Protein AF-A0A3B9J2K5-F1 (afdb_monomer)

Secondary structure (DSSP, 8-state):
----------EEESS--TTPPEEE-----TT-----S-EEEEEEEETTEEEEEEEEETTPPPPTTEEES---SEETTEE-S---HHHHHHHHHHHHHHS-GGGGSTTPPPS-PPEE-

Structure (mmCIF, N/CA/C/O backbone):
data_AF-A0A3B9J2K5-F1
#
_entry.id   AF-A0A3B9J2K5-F1
#
loop_
_atom_site.group_PDB
_atom_site.id
_atom_site.type_symbol
_atom_site.label_atom_id
_atom_site.label_alt_id
_atom_site.label_comp_id
_atom_site.label_asym_id
_atom_site.label_entity_id
_atom_site.label_seq_id
_atom_site.pdbx_PDB_ins_code
_atom_site.Cartn_x
_atom_site.Cartn_y
_atom_site.Cartn_z
_atom_site.occupancy
_atom_site.B_iso_or_equiv
_atom_site.auth_seq_id
_atom_site.auth_comp_id
_atom_site.auth_asym_id
_atom_site.auth_atom_id
_atom_site.pdbx_PDB_model_num
ATOM 1 N N . ALA A 1 1 ? -9.769 19.597 2.785 1.00 66.38 1 ALA A N 1
ATOM 2 C CA . ALA A 1 1 ? -8.381 19.417 2.303 1.00 66.38 1 ALA A CA 1
ATOM 3 C C . ALA A 1 1 ? -8.374 18.399 1.163 1.00 66.38 1 ALA A C 1
ATOM 5 O O . ALA A 1 1 ? -9.309 17.612 1.077 1.00 66.38 1 ALA A O 1
ATOM 6 N N . THR A 1 2 ? -7.385 18.428 0.268 1.00 84.69 2 THR A N 1
ATOM 7 C CA . THR A 1 2 ? -7.190 17.358 -0.729 1.00 84.69 2 THR A CA 1
ATOM 8 C C . THR A 1 2 ? -6.453 16.177 -0.087 1.00 84.69 2 THR A C 1
ATOM 10 O O . THR A 1 2 ? -5.845 16.336 0.967 1.00 84.69 2 THR A O 1
ATOM 13 N N . ALA A 1 3 ? -6.472 14.998 -0.718 1.00 84.50 3 ALA A N 1
ATOM 14 C CA . ALA A 1 3 ? -5.834 13.791 -0.175 1.00 84.50 3 ALA A CA 1
ATOM 15 C C . ALA A 1 3 ? -4.286 13.819 -0.168 1.00 84.50 3 ALA A C 1
ATOM 17 O O . ALA A 1 3 ? -3.664 12.854 0.257 1.00 84.50 3 ALA A O 1
ATOM 18 N N . GLY A 1 4 ? -3.643 14.881 -0.675 1.00 89.75 4 GLY A N 1
ATOM 19 C CA . GLY A 1 4 ? -2.184 15.047 -0.593 1.00 89.75 4 GLY A CA 1
ATOM 20 C C . GLY A 1 4 ? -1.340 13.975 -1.306 1.00 89.75 4 GLY A C 1
ATOM 21 O O . GLY A 1 4 ? -0.172 13.802 -0.962 1.00 89.75 4 GLY A O 1
ATOM 22 N N . MET A 1 5 ? -1.902 13.249 -2.282 1.00 91.75 5 MET A N 1
ATOM 23 C CA . MET A 1 5 ? -1.211 12.154 -2.978 1.00 91.75 5 MET A CA 1
ATOM 24 C C . MET A 1 5 ? 0.006 12.640 -3.786 1.00 91.75 5 MET A C 1
ATOM 26 O O . MET A 1 5 ? -0.034 13.694 -4.420 1.00 91.75 5 MET A O 1
ATOM 30 N N . VAL A 1 6 ? 1.081 11.843 -3.801 1.00 90.81 6 VAL A N 1
ATOM 31 C CA . VAL A 1 6 ? 2.342 12.139 -4.506 1.00 90.81 6 VAL A CA 1
ATOM 32 C C . VAL A 1 6 ? 2.848 10.922 -5.279 1.00 90.81 6 VAL A C 1
ATOM 34 O O . VAL A 1 6 ? 2.684 9.791 -4.833 1.00 90.81 6 VAL A O 1
ATOM 37 N N . TYR A 1 7 ? 3.527 11.157 -6.405 1.00 91.38 7 TYR A N 1
ATOM 38 C CA . TYR A 1 7 ? 4.237 10.123 -7.163 1.00 91.38 7 TYR A CA 1
ATOM 39 C C . TYR A 1 7 ? 5.749 10.334 -7.047 1.00 91.38 7 TYR A C 1
ATOM 41 O O . TYR A 1 7 ? 6.239 11.451 -7.235 1.00 91.38 7 TYR A O 1
ATOM 49 N N . LYS A 1 8 ? 6.493 9.279 -6.702 1.00 89.06 8 LYS A N 1
ATOM 50 C CA . LYS A 1 8 ? 7.942 9.339 -6.469 1.00 89.06 8 LYS A CA 1
ATOM 51 C C . LYS A 1 8 ? 8.626 8.109 -7.050 1.00 89.06 8 LYS A C 1
ATOM 53 O O . LYS A 1 8 ? 8.144 6.993 -6.884 1.00 89.06 8 LYS A O 1
ATOM 58 N N . LEU A 1 9 ? 9.776 8.321 -7.684 1.00 90.06 9 LEU A N 1
ATOM 59 C CA . LEU A 1 9 ? 10.679 7.235 -8.049 1.00 90.06 9 LEU A CA 1
ATOM 60 C C . LEU A 1 9 ? 11.360 6.720 -6.777 1.00 90.06 9 LEU A C 1
ATOM 62 O O . LEU A 1 9 ? 11.990 7.505 -6.072 1.00 90.06 9 LEU A O 1
ATOM 66 N N . VAL A 1 10 ? 11.230 5.422 -6.499 1.00 89.06 10 VAL A N 1
ATOM 67 C CA . VAL A 1 10 ? 11.789 4.793 -5.288 1.00 89.06 10 VAL A CA 1
ATOM 68 C C . VAL A 1 10 ? 12.923 3.814 -5.586 1.00 89.06 10 VAL A C 1
ATOM 70 O O . VAL A 1 10 ? 13.771 3.581 -4.731 1.00 89.06 10 VAL A O 1
ATOM 73 N N . ALA A 1 11 ? 12.996 3.263 -6.797 1.00 89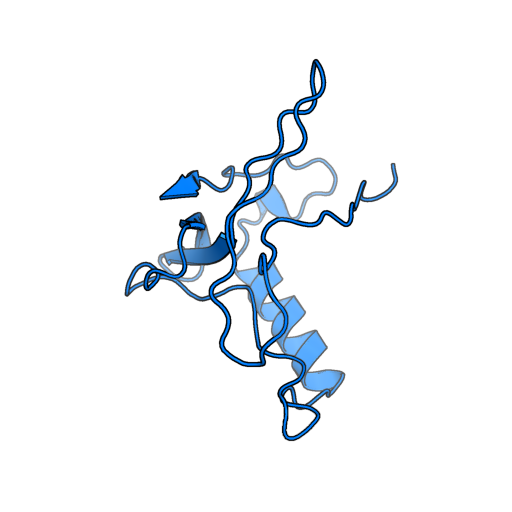.94 11 ALA A N 1
ATOM 74 C CA . ALA A 1 11 ? 14.096 2.410 -7.233 1.00 89.94 11 ALA A CA 1
ATOM 75 C C . ALA A 1 11 ? 14.292 2.525 -8.750 1.00 89.94 11 ALA A C 1
ATOM 77 O O . ALA A 1 11 ? 13.338 2.809 -9.475 1.00 89.94 11 ALA A O 1
ATOM 78 N N . VAL A 1 12 ? 15.520 2.327 -9.233 1.00 91.62 12 VAL A N 1
ATOM 79 C CA . VAL A 1 12 ? 15.853 2.433 -10.662 1.00 91.62 12 VAL A CA 1
ATOM 80 C C . VAL A 1 12 ? 16.981 1.480 -11.046 1.00 91.62 12 VAL A C 1
ATOM 82 O O . VAL A 1 12 ? 17.943 1.318 -10.295 1.00 91.62 12 VAL A O 1
ATOM 85 N N . ALA A 1 13 ? 16.880 0.858 -12.219 1.00 93.50 13 ALA A N 1
ATOM 86 C CA . ALA A 1 13 ? 17.976 0.103 -12.816 1.00 93.50 13 ALA A CA 1
ATOM 87 C C . ALA A 1 13 ? 19.056 1.070 -13.326 1.00 93.50 13 ALA A C 1
ATOM 89 O O . ALA A 1 13 ? 18.747 2.104 -13.919 1.00 93.50 13 ALA A O 1
ATOM 90 N N . ARG A 1 14 ? 20.337 0.765 -13.091 1.00 93.06 14 ARG A N 1
ATOM 91 C CA . ARG A 1 14 ? 21.449 1.625 -13.550 1.00 93.06 14 ARG A CA 1
ATOM 92 C C . ARG A 1 14 ? 21.838 1.379 -15.006 1.00 93.06 14 ARG A C 1
ATOM 94 O O . ARG A 1 14 ? 22.597 2.165 -15.567 1.00 93.06 14 ARG A O 1
ATOM 101 N N . ARG A 1 15 ? 21.333 0.301 -15.602 1.00 95.12 15 ARG A N 1
ATOM 102 C CA . ARG A 1 15 ? 21.574 -0.099 -16.988 1.00 95.12 15 ARG A CA 1
ATOM 103 C C . ARG A 1 15 ? 20.260 -0.520 -17.637 1.00 95.12 15 ARG A C 1
ATOM 105 O O . ARG A 1 15 ? 19.273 -0.789 -16.956 1.00 95.12 15 ARG A O 1
ATOM 112 N N . SER A 1 16 ? 20.258 -0.570 -18.962 1.00 91.62 16 SER A N 1
ATOM 113 C CA . SER A 1 16 ? 19.127 -1.087 -19.729 1.00 91.62 16 SER A CA 1
ATOM 114 C C . SER A 1 16 ? 19.110 -2.615 -19.692 1.00 91.62 16 SER A C 1
ATOM 116 O O . SER A 1 16 ? 20.142 -3.248 -19.899 1.00 91.62 16 SER A O 1
ATOM 118 N N . GLY A 1 17 ? 17.934 -3.203 -19.486 1.00 90.12 17 GLY A N 1
ATOM 119 C CA . GLY A 1 17 ? 17.735 -4.650 -19.509 1.00 90.12 17 GLY A CA 1
ATOM 120 C C . GLY A 1 17 ? 16.495 -5.052 -18.717 1.00 90.12 17 GLY A C 1
ATOM 121 O O . GLY A 1 17 ? 16.259 -4.526 -17.635 1.00 90.12 17 GLY A O 1
ATOM 122 N N . THR A 1 18 ? 15.708 -5.994 -19.239 1.00 86.19 18 THR A N 1
ATOM 123 C CA . THR A 1 18 ? 14.450 -6.459 -18.618 1.00 86.19 18 THR A CA 1
ATOM 124 C C . THR A 1 18 ? 14.631 -6.980 -17.190 1.00 86.19 18 THR A C 1
ATOM 126 O O . THR A 1 18 ? 13.716 -6.885 -16.378 1.00 86.19 18 THR A O 1
ATOM 129 N N . TYR A 1 19 ? 15.812 -7.520 -16.890 1.00 87.19 19 TYR A N 1
ATOM 130 C CA . TYR A 1 19 ? 16.143 -8.144 -15.610 1.00 87.19 19 TYR A CA 1
ATOM 131 C C . TYR A 1 19 ? 17.258 -7.403 -14.862 1.00 87.19 19 TYR A C 1
ATOM 133 O O . TYR A 1 19 ? 17.837 -7.964 -13.934 1.00 87.19 19 TYR A O 1
ATOM 141 N N . GLU A 1 20 ? 17.591 -6.171 -15.268 1.00 93.19 20 GLU A N 1
ATOM 142 C CA . GLU A 1 20 ? 18.613 -5.394 -14.564 1.00 93.19 20 GLU A CA 1
ATOM 143 C C . GLU A 1 20 ? 18.130 -5.089 -13.134 1.00 93.19 20 GLU A C 1
ATOM 145 O O . GLU A 1 20 ? 17.028 -4.551 -12.962 1.00 93.19 20 GLU A O 1
ATOM 150 N N . PRO A 1 21 ? 18.932 -5.399 -12.099 1.00 89.00 21 PRO A N 1
ATOM 151 C CA . PRO A 1 21 ? 18.563 -5.102 -10.726 1.00 89.00 21 PRO A CA 1
ATOM 152 C C . PRO A 1 21 ? 18.308 -3.608 -10.522 1.00 89.00 21 PRO A C 1
ATOM 154 O O . PRO A 1 21 ? 19.097 -2.749 -10.927 1.00 89.00 21 PRO A O 1
ATOM 157 N N . VAL A 1 22 ? 17.211 -3.288 -9.842 1.00 88.56 22 VAL A N 1
ATOM 158 C CA . VAL A 1 22 ? 16.918 -1.914 -9.433 1.00 88.56 22 VAL A CA 1
ATOM 159 C C . VAL A 1 22 ? 17.631 -1.596 -8.123 1.00 88.56 22 VAL A C 1
ATOM 161 O O . VAL A 1 22 ? 17.648 -2.408 -7.199 1.00 88.56 22 VAL A O 1
ATOM 164 N N . VAL A 1 23 ? 18.194 -0.394 -8.016 1.00 89.75 23 VAL A N 1
ATOM 165 C CA . VAL A 1 23 ? 18.766 0.112 -6.763 1.00 89.75 23 VAL A CA 1
ATOM 166 C C . VAL A 1 23 ? 17.847 1.166 -6.143 1.00 89.75 23 VAL A C 1
ATOM 168 O O . VAL A 1 23 ? 17.251 1.952 -6.888 1.00 89.75 23 VAL A O 1
ATOM 171 N N . PRO A 1 24 ? 17.723 1.218 -4.804 1.00 89.12 24 PRO A N 1
ATOM 172 C CA . PRO A 1 24 ? 16.971 2.262 -4.118 1.00 89.12 24 PRO A CA 1
ATOM 173 C C . PRO A 1 24 ? 17.440 3.664 -4.516 1.00 89.12 24 PRO A C 1
ATOM 175 O O . PRO A 1 24 ? 18.640 3.923 -4.634 1.00 89.12 24 PRO A O 1
ATOM 178 N N . VAL A 1 25 ? 16.496 4.586 -4.688 1.00 88.12 25 VAL A N 1
ATOM 179 C CA . VAL A 1 25 ? 16.780 6.016 -4.837 1.00 88.12 25 VAL A CA 1
ATOM 180 C C . VAL A 1 25 ? 15.920 6.817 -3.879 1.00 88.12 25 VAL A C 1
ATOM 182 O O . VAL A 1 25 ? 14.745 6.527 -3.679 1.00 88.12 25 VAL A O 1
ATOM 185 N N . ALA A 1 26 ? 16.529 7.832 -3.284 1.00 82.44 26 ALA A N 1
ATOM 186 C CA . ALA A 1 26 ? 15.900 8.728 -2.334 1.00 82.44 26 ALA A CA 1
ATOM 187 C C . ALA A 1 26 ? 16.183 10.167 -2.753 1.00 82.44 26 ALA A C 1
ATOM 189 O O . ALA A 1 26 ? 17.273 10.478 -3.240 1.00 82.44 26 ALA A O 1
ATOM 190 N N . LYS A 1 27 ? 15.217 11.057 -2.532 1.00 70.31 27 LYS A N 1
ATOM 191 C CA . LYS A 1 27 ? 15.469 12.494 -2.580 1.00 70.31 27 LYS A CA 1
ATOM 192 C C . LYS A 1 27 ? 15.771 12.970 -1.166 1.00 70.31 27 LYS A C 1
ATOM 194 O O . LYS A 1 27 ? 14.912 12.872 -0.285 1.00 70.31 27 LYS A O 1
ATOM 199 N N . SER A 1 28 ? 16.973 13.497 -0.966 1.00 58.44 28 SER A N 1
ATOM 200 C CA . SER A 1 28 ? 17.308 14.300 0.202 1.00 58.44 28 SER A CA 1
ATOM 201 C C . SER A 1 28 ? 16.885 15.745 -0.066 1.00 58.44 28 SER A C 1
ATOM 203 O O . SER A 1 28 ? 17.383 16.418 -0.963 1.00 58.44 28 SER A O 1
ATOM 205 N N . SER A 1 29 ? 15.909 16.227 0.688 1.00 55.94 29 SER A N 1
ATOM 206 C CA . SER A 1 29 ? 15.627 17.656 0.827 1.00 55.94 29 SER A CA 1
ATOM 207 C C . SER A 1 29 ? 15.262 17.912 2.279 1.00 55.94 29 SER A C 1
ATOM 209 O O . SER A 1 29 ? 14.596 17.065 2.884 1.00 55.94 29 SER A O 1
ATOM 211 N N . GLU A 1 30 ? 15.683 19.052 2.824 1.00 43.94 30 GLU A N 1
ATOM 212 C CA . GLU A 1 30 ? 15.341 19.477 4.185 1.00 43.94 30 GLU A CA 1
ATOM 213 C C . GLU A 1 30 ? 13.823 19.361 4.417 1.00 43.94 30 GLU A C 1
ATOM 215 O O . GLU A 1 30 ? 13.015 19.822 3.609 1.00 43.94 30 GLU A O 1
ATOM 220 N N . GLY A 1 31 ? 13.430 18.634 5.466 1.00 47.41 31 GLY A N 1
ATOM 221 C CA . GLY A 1 31 ? 12.026 18.405 5.835 1.00 47.41 31 GLY A CA 1
ATOM 222 C C . GLY A 1 31 ? 11.240 17.387 4.990 1.00 47.41 31 GLY A C 1
ATOM 223 O O . GLY A 1 31 ? 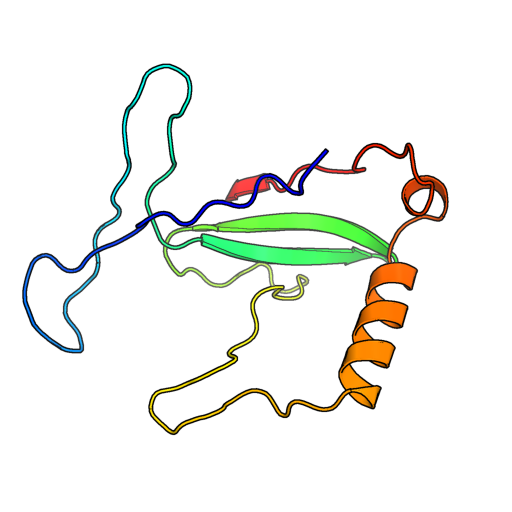10.077 17.135 5.293 1.00 47.41 31 GLY A O 1
ATOM 224 N N . LYS A 1 32 ? 11.823 16.778 3.944 1.00 47.72 32 LYS A N 1
ATOM 225 C CA . LYS A 1 32 ? 11.159 15.749 3.107 1.00 47.72 32 LYS A CA 1
ATOM 226 C C . LYS A 1 32 ? 12.105 14.608 2.740 1.00 47.72 32 LYS A C 1
ATOM 228 O O . LYS A 1 32 ? 12.254 14.269 1.564 1.00 47.72 32 LYS A O 1
ATOM 233 N N . ALA A 1 33 ? 12.748 14.016 3.743 1.00 48.06 33 ALA A N 1
ATOM 234 C CA . ALA A 1 33 ? 13.492 12.781 3.544 1.00 48.06 33 ALA A CA 1
ATOM 235 C C . ALA A 1 33 ? 12.529 11.698 3.035 1.00 48.06 33 ALA A C 1
ATOM 237 O O . ALA A 1 33 ? 11.524 11.383 3.669 1.00 48.06 33 ALA A O 1
ATOM 238 N N . THR A 1 34 ? 12.805 11.169 1.848 1.00 56.00 34 THR A N 1
ATOM 239 C CA . THR A 1 34 ? 12.043 10.055 1.277 1.00 56.00 34 THR A CA 1
ATOM 240 C C . THR A 1 34 ? 12.876 8.801 1.398 1.00 56.00 34 THR A C 1
ATOM 242 O O . THR A 1 34 ? 14.036 8.802 1.000 1.00 56.00 34 THR A O 1
ATOM 245 N N . ARG A 1 35 ? 12.306 7.743 1.975 1.00 64.19 35 ARG 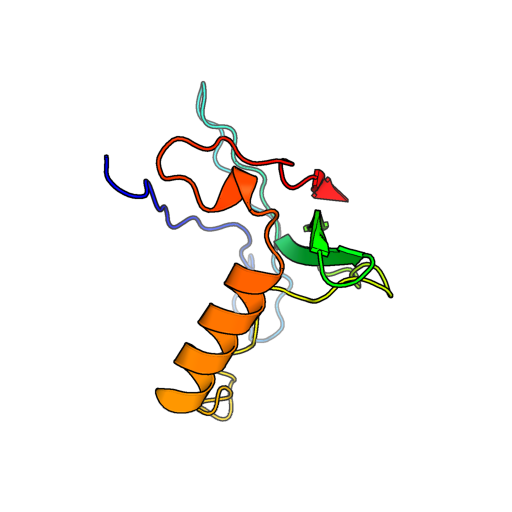A N 1
ATOM 246 C CA . ARG A 1 35 ? 12.964 6.438 2.004 1.00 64.19 35 ARG A CA 1
ATOM 247 C C . ARG A 1 35 ? 12.911 5.849 0.597 1.00 64.19 35 ARG A C 1
ATOM 249 O O . ARG A 1 35 ? 11.846 5.810 -0.017 1.00 64.19 35 ARG A O 1
ATOM 256 N N . GLY A 1 36 ? 14.079 5.504 0.066 1.00 67.38 36 GLY A N 1
ATOM 257 C CA . GLY A 1 36 ? 14.199 4.825 -1.219 1.00 67.38 36 GLY A CA 1
ATOM 258 C C . GLY A 1 36 ? 13.995 3.323 -1.061 1.00 67.38 36 GLY A C 1
ATOM 259 O O . GLY A 1 36 ? 14.203 2.777 0.015 1.00 67.38 36 GLY A O 1
ATOM 260 N N . GLY A 1 37 ? 13.658 2.648 -2.151 1.00 82.00 37 GLY A N 1
ATOM 261 C CA . GLY A 1 37 ? 13.445 1.206 -2.204 1.00 82.00 37 GLY A CA 1
ATOM 262 C C . GLY A 1 37 ? 11.989 0.834 -2.463 1.00 82.00 37 GLY A C 1
ATOM 263 O O . GLY A 1 37 ? 11.067 1.620 -2.260 1.00 82.00 37 GLY A O 1
ATOM 264 N N . VAL A 1 38 ? 11.782 -0.382 -2.965 1.00 84.38 38 VAL A N 1
ATOM 265 C CA . VAL A 1 38 ? 10.435 -0.926 -3.158 1.00 84.38 38 VAL A CA 1
ATOM 266 C C . VAL A 1 38 ? 9.853 -1.282 -1.793 1.00 84.38 38 VAL A C 1
ATOM 268 O O . VAL A 1 38 ? 10.461 -2.047 -1.044 1.00 84.38 38 VAL A O 1
ATOM 271 N N . VAL A 1 39 ? 8.666 -0.748 -1.506 1.00 90.12 39 VAL A N 1
ATOM 272 C CA . VAL A 1 39 ? 7.914 -0.994 -0.273 1.00 90.12 39 VAL A CA 1
ATOM 273 C C . VAL A 1 39 ? 6.596 -1.679 -0.616 1.00 90.12 39 VAL A C 1
ATOM 275 O O . VAL A 1 39 ? 5.885 -1.245 -1.527 1.00 90.12 39 VAL A O 1
ATOM 278 N N . ARG A 1 40 ? 6.254 -2.746 0.112 1.00 93.50 40 ARG A N 1
ATOM 279 C CA . ARG A 1 40 ? 4.973 -3.451 -0.026 1.00 93.50 40 ARG A CA 1
ATOM 280 C C . ARG A 1 40 ? 4.143 -3.331 1.254 1.00 93.50 4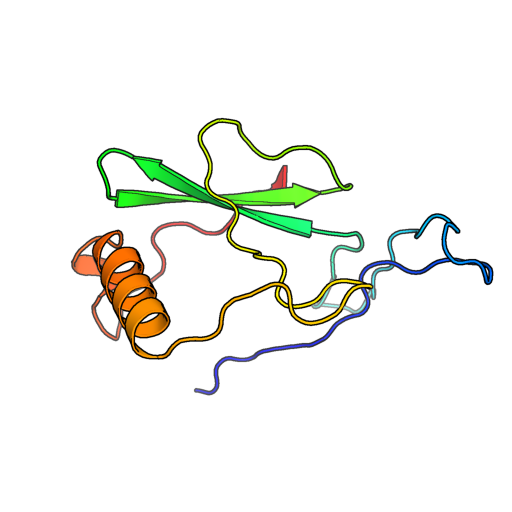0 ARG A C 1
ATOM 282 O O . ARG A 1 40 ? 4.631 -3.738 2.304 1.00 93.50 40 ARG A O 1
ATOM 289 N N . PRO A 1 41 ? 2.916 -2.795 1.176 1.00 95.50 41 PRO A N 1
ATOM 290 C CA . PRO A 1 41 ? 2.036 -2.666 2.325 1.00 95.50 41 PRO A CA 1
ATOM 291 C C . PRO A 1 41 ? 1.240 -3.949 2.586 1.00 95.50 41 PRO A C 1
ATOM 293 O O . PRO A 1 41 ? 0.705 -4.575 1.663 1.00 95.50 41 PRO A O 1
ATOM 296 N N . TYR A 1 42 ? 1.117 -4.290 3.861 1.00 96.50 42 TYR A N 1
ATOM 297 C CA . TYR A 1 42 ? 0.331 -5.397 4.387 1.00 96.50 42 TYR A CA 1
ATOM 298 C C . TYR A 1 42 ? -0.518 -4.907 5.557 1.00 96.50 42 TYR A C 1
ATOM 300 O O . TYR A 1 42 ? -0.114 -4.004 6.281 1.00 96.50 42 TYR A O 1
ATOM 308 N N . ARG A 1 43 ? -1.679 -5.523 5.762 1.00 95.94 43 ARG A N 1
ATOM 309 C CA . ARG A 1 43 ? -2.574 -5.245 6.885 1.00 95.94 43 ARG A CA 1
ATOM 310 C C . ARG A 1 43 ? -2.731 -6.478 7.758 1.00 95.94 43 ARG A C 1
ATOM 312 O O . ARG A 1 43 ? -3.008 -7.558 7.236 1.00 95.94 43 ARG A O 1
ATOM 319 N N . ILE A 1 44 ? -2.612 -6.292 9.065 1.00 95.38 44 ILE A N 1
ATOM 320 C CA . ILE A 1 44 ? -2.912 -7.313 10.067 1.00 95.38 44 ILE A CA 1
ATOM 321 C C . ILE A 1 44 ? -4.377 -7.158 10.465 1.00 95.38 44 ILE A C 1
ATOM 323 O O . ILE A 1 44 ? -4.838 -6.057 10.788 1.00 95.38 44 ILE A O 1
ATOM 327 N N . VAL A 1 45 ? -5.117 -8.261 10.392 1.00 94.56 45 VAL A N 1
ATOM 328 C CA . VAL A 1 45 ? -6.521 -8.325 10.797 1.00 94.56 45 VAL A CA 1
ATOM 329 C C . VAL A 1 45 ? -6.630 -9.333 11.926 1.00 94.56 45 VAL A C 1
ATOM 331 O O . VAL A 1 45 ? -6.329 -10.506 11.727 1.00 94.56 45 VAL A O 1
ATOM 334 N N . ASP A 1 46 ? -7.091 -8.876 13.083 1.00 93.44 46 ASP A N 1
ATOM 335 C CA . ASP A 1 46 ? -7.345 -9.711 14.248 1.00 93.44 46 ASP A CA 1
ATOM 336 C C . ASP A 1 46 ? -8.844 -9.725 14.552 1.00 93.44 46 ASP A C 1
ATOM 338 O O . ASP A 1 46 ? -9.486 -8.677 14.591 1.00 93.44 46 ASP A O 1
ATOM 342 N N . HIS A 1 47 ? -9.430 -10.915 14.691 1.00 93.88 47 HIS A N 1
ATOM 343 C CA . HIS A 1 47 ? -10.870 -11.097 14.936 1.00 93.88 47 HIS A CA 1
ATOM 344 C C . HIS A 1 47 ? -11.793 -10.272 14.006 1.00 93.88 47 HIS A C 1
ATOM 346 O O . HIS A 1 47 ? -12.854 -9.793 14.405 1.00 93.88 47 HIS A O 1
ATOM 352 N N . GLY A 1 48 ? -11.396 -10.107 12.737 1.00 93.19 48 GLY A N 1
ATOM 353 C CA . GLY A 1 48 ? -12.147 -9.339 11.736 1.00 93.19 48 GLY A CA 1
ATOM 354 C C . GLY A 1 48 ? -11.950 -7.821 11.806 1.00 93.19 48 GLY A C 1
ATOM 355 O O . GLY A 1 48 ? -12.545 -7.107 11.000 1.00 93.19 48 GLY A O 1
ATOM 356 N N . GLN A 1 49 ? -11.106 -7.328 12.712 1.00 94.44 49 GLN A N 1
ATOM 357 C CA . GLN A 1 49 ? -10.751 -5.923 12.853 1.00 94.44 49 GLN A CA 1
ATOM 358 C C . GLN A 1 49 ? -9.333 -5.654 12.337 1.00 94.44 49 GLN A C 1
ATOM 360 O O . GLN A 1 49 ? -8.404 -6.404 12.616 1.00 94.44 49 GLN A O 1
ATOM 365 N N . ALA A 1 50 ? -9.148 -4.573 11.583 1.00 94.38 50 ALA A N 1
ATOM 366 C CA . ALA A 1 50 ? -7.819 -4.102 11.204 1.00 94.38 50 ALA A CA 1
ATOM 367 C C . ALA A 1 50 ? -7.112 -3.518 12.436 1.00 94.38 50 ALA A C 1
ATOM 369 O O . ALA A 1 50 ? -7.651 -2.601 13.057 1.00 94.38 50 ALA A O 1
ATOM 370 N N . VAL A 1 51 ? -5.925 -4.034 12.769 1.00 93.81 51 VAL A N 1
ATOM 371 C CA . VAL A 1 51 ? -5.196 -3.661 14.000 1.00 93.81 51 VAL A CA 1
ATOM 372 C C . VAL A 1 51 ? -3.803 -3.089 13.758 1.00 93.81 51 VAL A C 1
ATOM 374 O O . VAL A 1 51 ? -3.277 -2.418 14.639 1.00 93.81 51 VAL A O 1
ATOM 377 N N . ASP A 1 52 ? -3.207 -3.335 12.589 1.00 94.25 52 ASP A N 1
ATOM 378 C CA . ASP A 1 52 ? -1.878 -2.823 12.245 1.00 94.25 52 ASP A CA 1
ATOM 379 C C . ASP A 1 52 ? -1.669 -2.817 10.721 1.00 94.25 52 ASP A C 1
ATOM 381 O O . ASP A 1 52 ? -2.309 -3.573 9.974 1.00 94.25 52 ASP A O 1
ATOM 385 N N . GLU A 1 53 ? -0.724 -2.003 10.262 1.00 95.25 53 GLU A N 1
ATOM 386 C CA . GLU A 1 53 ? -0.213 -2.004 8.897 1.00 95.25 53 GLU A CA 1
ATOM 387 C C . GLU A 1 53 ? 1.311 -2.070 8.882 1.00 95.25 53 GLU A C 1
ATOM 389 O O . GLU A 1 53 ? 2.012 -1.369 9.609 1.00 95.25 53 GLU A O 1
ATOM 394 N N . VAL A 1 54 ? 1.836 -2.917 8.003 1.00 95.50 54 VAL A N 1
ATOM 395 C CA . VAL A 1 54 ? 3.261 -3.206 7.902 1.00 95.50 54 VAL A CA 1
ATOM 396 C C . VAL A 1 54 ? 3.746 -2.907 6.492 1.00 95.50 54 VAL A C 1
ATOM 398 O O . VAL A 1 54 ? 3.228 -3.427 5.503 1.00 95.50 54 VAL A O 1
ATOM 401 N N . LEU A 1 55 ? 4.774 -2.076 6.405 1.00 94.38 55 LEU A N 1
ATOM 402 C CA . LEU A 1 55 ? 5.502 -1.745 5.192 1.00 94.38 55 LEU A CA 1
ATOM 403 C C . LEU A 1 55 ? 6.756 -2.615 5.119 1.00 94.38 55 LEU A C 1
ATOM 405 O O . LEU A 1 55 ? 7.666 -2.459 5.927 1.00 94.38 55 LEU A O 1
ATOM 409 N N . VAL A 1 56 ? 6.808 -3.523 4.149 1.00 93.00 56 VAL A N 1
ATOM 410 C CA . VAL A 1 56 ? 7.931 -4.453 3.971 1.00 93.00 56 VAL A CA 1
ATOM 411 C C . VAL A 1 56 ? 8.878 -3.926 2.905 1.00 93.00 56 VAL A C 1
ATOM 413 O O . VAL A 1 56 ? 8.464 -3.687 1.764 1.00 93.00 56 VAL A O 1
ATOM 416 N N . GLU A 1 57 ? 10.149 -3.778 3.268 1.00 88.44 57 GLU A N 1
ATOM 417 C CA . GLU A 1 57 ? 11.209 -3.297 2.379 1.00 88.44 57 GLU A CA 1
ATOM 418 C C . GLU A 1 57 ? 11.976 -4.436 1.680 1.00 88.44 57 GLU A C 1
ATOM 420 O O . GLU A 1 57 ? 11.979 -5.597 2.107 1.00 88.44 57 GLU A O 1
ATOM 425 N N . HIS A 1 58 ? 12.682 -4.073 0.604 1.00 78.38 58 HIS A N 1
ATOM 426 C CA . HIS A 1 58 ? 13.665 -4.917 -0.095 1.00 78.38 58 HIS A CA 1
ATOM 427 C C . HIS A 1 58 ? 13.111 -6.188 -0.751 1.00 78.38 58 HIS A C 1
ATOM 429 O O . HIS A 1 58 ? 13.833 -7.168 -0.904 1.00 78.38 58 HIS A O 1
ATOM 435 N N . ASP A 1 59 ? 11.843 -6.168 -1.162 1.00 75.25 59 ASP A N 1
ATOM 436 C CA . ASP A 1 59 ? 11.198 -7.304 -1.838 1.00 75.25 59 ASP A CA 1
ATOM 437 C C . ASP A 1 59 ? 11.232 -8.623 -1.048 1.00 75.25 59 ASP A C 1
ATOM 439 O O . ASP A 1 59 ? 11.299 -9.718 -1.605 1.00 75.25 59 ASP A O 1
ATOM 443 N N . ARG A 1 60 ? 11.184 -8.517 0.281 1.00 84.69 60 ARG A N 1
ATOM 444 C CA . ARG A 1 60 ? 11.063 -9.674 1.168 1.00 84.69 60 ARG A CA 1
ATOM 445 C C . ARG A 1 60 ? 9.595 -10.117 1.287 1.00 84.69 60 ARG A C 1
ATOM 447 O O . ARG A 1 60 ? 8.691 -9.295 1.092 1.00 84.69 60 ARG A O 1
ATOM 454 N N . PRO A 1 61 ? 9.332 -11.397 1.613 1.00 87.56 61 PRO A N 1
ATOM 455 C CA . PRO A 1 61 ? 7.988 -11.85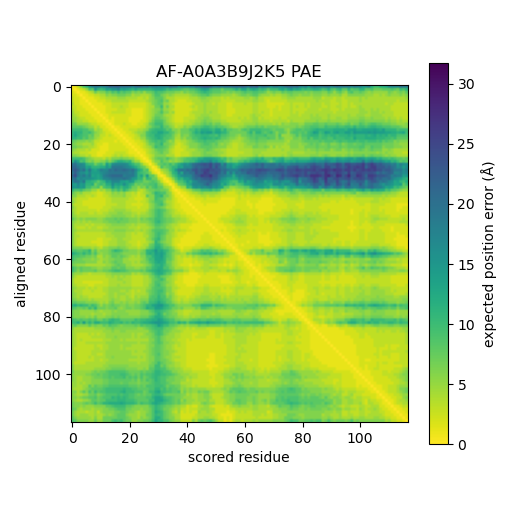0 1.958 1.00 87.56 61 PRO A CA 1
ATOM 456 C C . PRO A 1 61 ? 7.410 -11.034 3.120 1.00 87.56 61 PRO A C 1
ATOM 458 O O . PRO A 1 61 ? 8.136 -10.681 4.050 1.00 87.56 61 PRO A O 1
ATOM 461 N N . GLY A 1 62 ? 6.111 -10.731 3.067 1.00 90.00 62 GLY A N 1
ATOM 462 C CA . GLY A 1 62 ? 5.420 -10.111 4.197 1.00 90.00 62 GLY A CA 1
ATOM 463 C C . GLY A 1 62 ? 5.126 -11.091 5.336 1.00 90.00 62 GLY A C 1
ATOM 464 O O . GLY A 1 62 ? 5.347 -12.295 5.178 1.00 90.00 62 GLY A O 1
ATOM 465 N N . PRO A 1 63 ? 4.625 -10.589 6.481 1.00 93.19 63 PRO A N 1
ATOM 466 C CA . PRO A 1 63 ? 4.195 -11.435 7.592 1.00 93.19 63 PRO A CA 1
ATOM 467 C C . PRO A 1 63 ? 3.168 -12.479 7.133 1.00 93.19 63 PRO A C 1
ATOM 469 O O . PRO A 1 63 ? 2.285 -12.175 6.329 1.00 93.19 63 PRO A O 1
ATOM 472 N N . SER A 1 64 ? 3.287 -13.711 7.631 1.00 90.19 64 SER A N 1
ATOM 473 C CA . SER A 1 64 ? 2.474 -14.855 7.185 1.00 90.19 64 SER A CA 1
ATOM 474 C C . SER A 1 64 ? 0.980 -14.710 7.477 1.00 90.19 64 SER A C 1
ATOM 476 O O . SER A 1 64 ? 0.154 -15.320 6.807 1.00 90.19 64 SER A O 1
ATOM 478 N N . ASP A 1 65 ? 0.644 -13.918 8.486 1.00 89.25 65 ASP A N 1
ATOM 479 C CA . ASP A 1 65 ? -0.697 -13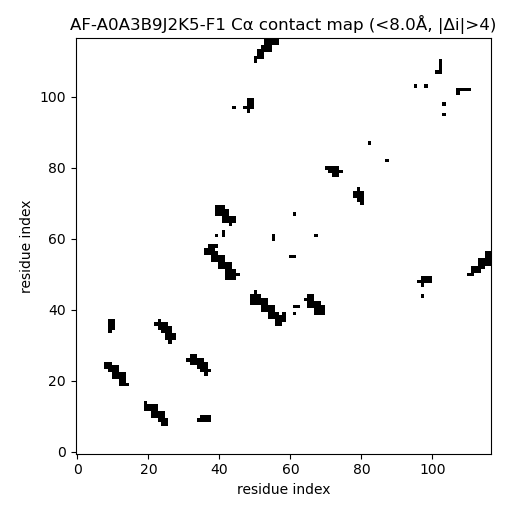.622 8.981 1.00 89.25 65 ASP A CA 1
ATOM 480 C C . ASP A 1 65 ? -1.243 -12.278 8.467 1.00 89.25 65 ASP A C 1
ATOM 482 O O . ASP A 1 65 ? -2.330 -11.854 8.862 1.00 89.25 65 ASP A O 1
ATOM 486 N N . ALA A 1 66 ? -0.525 -11.605 7.562 1.00 95.56 66 ALA A N 1
ATOM 487 C CA . ALA A 1 66 ? -0.916 -10.302 7.047 1.00 95.56 66 ALA A CA 1
ATOM 488 C C . ALA A 1 66 ? -1.432 -10.367 5.603 1.00 95.56 66 ALA A C 1
ATOM 490 O O . ALA A 1 66 ? -0.909 -11.064 4.731 1.00 95.56 66 ALA A O 1
ATOM 491 N N . ARG A 1 67 ? -2.457 -9.564 5.314 1.00 95.31 67 ARG A N 1
ATOM 492 C CA . ARG A 1 67 ? -3.046 -9.443 3.978 1.00 95.31 67 ARG A CA 1
ATOM 493 C C . ARG A 1 67 ? -2.344 -8.347 3.184 1.00 95.31 67 ARG A C 1
ATOM 495 O O . ARG A 1 67 ? -2.346 -7.192 3.601 1.00 95.31 67 ARG A O 1
ATOM 502 N N . ALA A 1 68 ? -1.808 -8.679 2.011 1.00 95.12 68 ALA A N 1
ATOM 503 C CA . ALA A 1 68 ? -1.241 -7.684 1.099 1.00 95.12 68 ALA A CA 1
ATOM 504 C C . ALA A 1 68 ? -2.292 -6.636 0.683 1.00 95.12 68 ALA A C 1
ATOM 506 O O . ALA A 1 68 ? -3.421 -6.987 0.333 1.00 95.12 68 ALA A O 1
ATOM 507 N N . LEU A 1 69 ? -1.914 -5.355 0.702 1.00 94.69 69 LEU A N 1
ATOM 508 C CA . LEU A 1 69 ? -2.778 -4.245 0.278 1.00 94.69 69 LEU A CA 1
ATOM 509 C C . LEU A 1 69 ? -2.558 -3.855 -1.191 1.00 94.69 69 LEU A C 1
ATOM 511 O O . LEU A 1 69 ? -3.475 -3.361 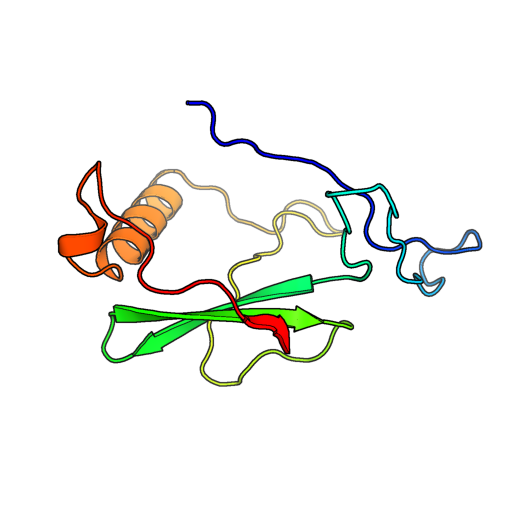-1.842 1.00 94.69 69 LEU A O 1
ATOM 515 N N . HIS A 1 70 ? -1.370 -4.114 -1.741 1.00 92.69 70 HIS A N 1
ATOM 516 C CA . HIS A 1 70 ? -1.141 -4.015 -3.180 1.00 92.69 70 HIS A CA 1
ATOM 517 C C . HIS A 1 70 ? -1.579 -5.300 -3.881 1.00 92.69 70 HIS A C 1
ATOM 519 O O . HIS A 1 70 ? -1.063 -6.380 -3.593 1.00 92.69 70 HIS A O 1
ATOM 525 N N . VAL A 1 71 ? -2.476 -5.162 -4.857 1.00 89.88 71 VAL A N 1
ATOM 526 C CA . VAL A 1 71 ? -2.873 -6.243 -5.762 1.00 89.88 71 VAL A CA 1
ATOM 527 C C . VAL A 1 71 ? -2.400 -5.938 -7.190 1.00 89.88 71 VAL A C 1
ATOM 529 O O . VAL A 1 71 ? -2.436 -4.780 -7.612 1.00 89.88 71 VAL A O 1
ATOM 532 N N . PRO A 1 72 ? -1.933 -6.939 -7.956 1.00 92.06 72 PRO A N 1
ATOM 533 C CA . PRO A 1 72 ? -1.534 -6.741 -9.345 1.00 92.06 72 PRO A CA 1
ATOM 534 C C . PRO A 1 72 ? -2.731 -6.325 -10.202 1.00 92.06 72 PRO A C 1
ATOM 536 O O . PRO A 1 72 ? -3.657 -7.106 -10.402 1.00 92.06 72 PRO A O 1
ATOM 539 N N . LEU A 1 73 ? -2.682 -5.109 -10.738 1.00 92.31 73 LEU A N 1
ATOM 540 C CA . LEU A 1 73 ? -3.691 -4.603 -11.670 1.00 92.31 73 LEU A CA 1
ATOM 541 C C . LEU A 1 73 ? -3.378 -4.995 -13.118 1.00 92.31 73 LEU A C 1
ATOM 543 O O . LEU A 1 73 ? -4.261 -5.400 -13.872 1.00 92.31 73 LEU A O 1
ATOM 547 N N . PHE A 1 74 ? -2.095 -4.952 -13.473 1.00 93.88 74 PHE A N 1
ATOM 548 C CA . PHE A 1 74 ? -1.565 -5.305 -14.786 1.00 93.88 74 PHE A CA 1
ATOM 549 C C . PHE A 1 74 ? -0.302 -6.154 -14.636 1.00 93.88 74 PHE A C 1
ATOM 551 O O . PHE A 1 74 ? 0.467 -5.997 -13.684 1.00 93.88 74 PHE A O 1
ATOM 558 N N . ARG A 1 75 ? -0.081 -7.049 -15.597 1.00 92.94 75 ARG A N 1
ATOM 559 C CA . ARG A 1 75 ? 1.146 -7.834 -15.778 1.00 92.94 75 ARG A CA 1
ATOM 560 C C . ARG A 1 75 ? 1.577 -7.751 -17.242 1.00 92.94 75 ARG A C 1
ATOM 562 O O . ARG A 1 75 ? 0.851 -7.221 -18.077 1.00 92.94 75 ARG A O 1
ATOM 569 N N . ALA A 1 76 ? 2.741 -8.311 -17.571 1.00 91.00 76 ALA A N 1
ATOM 570 C CA . ALA A 1 76 ? 3.229 -8.351 -18.953 1.00 91.00 76 ALA A CA 1
ATOM 571 C C . ALA A 1 76 ? 2.234 -9.013 -19.932 1.00 91.00 76 ALA A 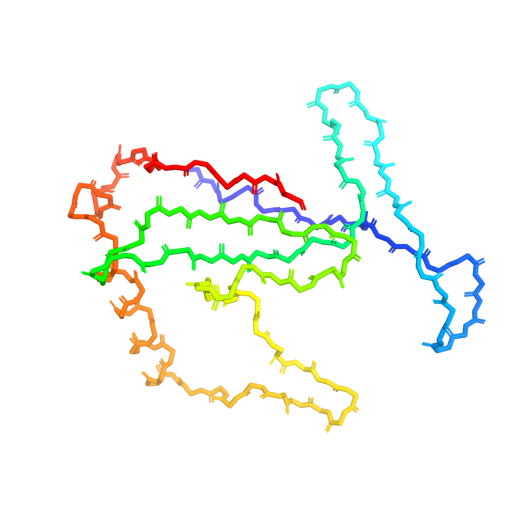C 1
ATOM 573 O O . ALA A 1 76 ? 2.199 -8.656 -21.103 1.00 91.00 76 ALA A O 1
ATOM 574 N N . SER A 1 77 ? 1.397 -9.936 -19.446 1.00 92.25 77 SER A N 1
ATOM 575 C CA . SER A 1 77 ? 0.347 -10.608 -20.220 1.00 92.25 77 SER A CA 1
ATOM 576 C C . SER A 1 77 ? -0.960 -9.810 -20.358 1.00 92.25 77 SER A C 1
ATOM 578 O O . SER A 1 77 ? -1.915 -10.331 -20.925 1.00 92.25 77 SER A O 1
ATOM 580 N N . GLY A 1 78 ? -1.033 -8.583 -19.831 1.00 93.50 78 GLY A N 1
ATOM 581 C CA . GLY A 1 78 ? -2.222 -7.729 -19.875 1.00 93.50 78 GLY A CA 1
ATOM 582 C C . GLY A 1 78 ? -2.876 -7.495 -18.504 1.00 93.50 78 GLY A C 1
ATOM 583 O O . GLY A 1 78 ? -2.205 -7.592 -17.469 1.00 93.50 78 GLY A O 1
ATOM 584 N N . PRO A 1 79 ? -4.174 -7.136 -18.478 1.00 94.38 79 PRO A N 1
ATOM 585 C CA . PRO A 1 79 ? -4.926 -6.929 -17.243 1.00 94.38 79 PRO A CA 1
ATOM 586 C C . PRO A 1 79 ? -4.881 -8.171 -16.347 1.00 94.38 79 PRO A C 1
ATOM 588 O O . PRO A 1 79 ? -5.094 -9.289 -16.810 1.00 94.38 79 PRO A O 1
ATOM 591 N N . ALA A 1 80 ? -4.590 -7.972 -15.064 1.00 93.81 80 ALA A N 1
ATOM 592 C CA . ALA A 1 80 ? -4.513 -9.042 -14.068 1.00 93.81 80 ALA A CA 1
ATOM 593 C C . ALA A 1 80 ? -5.637 -8.964 -13.027 1.00 93.81 80 ALA A C 1
ATOM 595 O O . ALA A 1 80 ? -5.925 -9.961 -12.367 1.00 93.81 80 ALA A O 1
ATOM 596 N N . TYR A 1 81 ? -6.269 -7.798 -12.889 1.00 90.38 81 TYR A N 1
ATOM 597 C CA . TYR A 1 81 ? -7.389 -7.598 -11.985 1.00 90.38 81 TYR A CA 1
ATOM 598 C C . TYR A 1 81 ? -8.721 -7.679 -12.747 1.00 90.38 81 TYR A C 1
ATOM 600 O O . TYR A 1 81 ? -8.893 -6.966 -13.741 1.00 90.38 81 TYR A O 1
ATOM 608 N N . PRO A 1 82 ? -9.669 -8.529 -12.317 1.00 88.31 82 PRO A N 1
ATOM 609 C CA . PRO A 1 82 ? -10.976 -8.645 -12.951 1.00 88.31 82 PRO A CA 1
ATOM 610 C C . PRO A 1 82 ? -11.882 -7.495 -12.492 1.00 88.31 82 PRO A C 1
ATOM 612 O O . PRO A 1 82 ? -12.666 -7.641 -11.560 1.00 88.31 82 PRO A O 1
ATOM 615 N N . TYR A 1 83 ? -11.748 -6.332 -13.129 1.00 84.88 83 TYR A N 1
ATOM 616 C CA . TYR A 1 83 ? -12.516 -5.136 -12.776 1.00 84.88 83 TYR A CA 1
ATOM 617 C C . TYR A 1 83 ? -14.029 -5.371 -12.886 1.00 84.88 83 TYR A C 1
ATOM 619 O O . TYR A 1 83 ? -14.564 -5.535 -13.983 1.00 84.88 83 TYR A O 1
ATOM 627 N N . ASN A 1 84 ? -14.720 -5.328 -11.747 1.00 94.19 84 ASN A N 1
ATOM 628 C CA . ASN A 1 84 ? -16.173 -5.384 -11.663 1.00 94.19 84 ASN A CA 1
ATOM 629 C C . ASN A 1 84 ? -16.667 -4.481 -10.528 1.00 94.19 84 ASN A C 1
ATOM 631 O O . ASN A 1 84 ? -16.313 -4.660 -9.365 1.00 94.19 84 ASN A O 1
ATOM 635 N N . LEU A 1 85 ? -17.580 -3.566 -10.856 1.00 95.38 85 LEU A N 1
ATOM 636 C CA . LEU A 1 85 ? -18.131 -2.599 -9.909 1.00 95.38 85 LEU A CA 1
ATOM 637 C C . LEU A 1 85 ? -18.817 -3.253 -8.699 1.00 95.38 85 LEU A C 1
ATOM 639 O O . LEU A 1 85 ? -18.793 -2.693 -7.602 1.00 95.38 85 LEU A O 1
ATOM 643 N N . HIS A 1 86 ? -19.468 -4.405 -8.885 1.00 96.12 86 HIS A N 1
ATOM 644 C CA . HIS A 1 86 ? -20.101 -5.114 -7.773 1.00 96.12 86 HIS A CA 1
ATOM 645 C C . HIS A 1 86 ? -19.057 -5.639 -6.780 1.00 96.12 86 HIS A C 1
ATOM 647 O O . HIS A 1 86 ? -19.201 -5.437 -5.573 1.00 96.12 86 HIS A O 1
ATOM 653 N N . ASP A 1 87 ? -17.987 -6.246 -7.290 1.00 93.69 87 ASP A N 1
ATOM 654 C CA . ASP A 1 87 ? -16.913 -6.801 -6.468 1.00 93.69 87 ASP A CA 1
ATOM 655 C C . ASP A 1 87 ? -16.119 -5.693 -5.771 1.00 93.69 87 ASP A C 1
ATOM 657 O O . ASP A 1 87 ? -15.835 -5.807 -4.579 1.00 93.69 87 ASP A O 1
ATOM 661 N N . ASP A 1 88 ? -15.870 -4.575 -6.457 1.00 93.62 88 ASP A N 1
ATOM 662 C CA . ASP A 1 88 ? -15.208 -3.396 -5.888 1.00 93.62 88 ASP A CA 1
ATOM 663 C C . ASP A 1 88 ? -16.023 -2.783 -4.737 1.00 93.62 88 ASP A C 1
ATOM 665 O O . ASP A 1 88 ? -15.477 -2.428 -3.687 1.00 93.62 88 ASP A O 1
ATOM 669 N N . ARG A 1 89 ? -17.354 -2.701 -4.882 1.00 96.44 89 ARG A N 1
ATOM 670 C CA . ARG A 1 89 ? -18.254 -2.235 -3.811 1.00 96.44 89 ARG A CA 1
ATOM 671 C C . ARG A 1 89 ? -18.264 -3.193 -2.627 1.00 96.44 89 ARG A C 1
ATOM 673 O O . ARG A 1 89 ? -18.187 -2.746 -1.482 1.00 96.44 89 ARG A O 1
ATOM 680 N N . SER A 1 90 ? -18.330 -4.494 -2.890 1.00 95.62 90 SER A N 1
ATOM 681 C CA . SER A 1 90 ? -18.276 -5.530 -1.857 1.00 95.62 90 SER A CA 1
ATOM 682 C C . SER A 1 90 ? -16.936 -5.516 -1.116 1.00 95.62 90 SER A C 1
ATOM 684 O O . SER A 1 90 ? -16.907 -5.603 0.114 1.00 95.62 90 SER A O 1
ATOM 686 N N . PHE A 1 91 ? -15.827 -5.324 -1.836 1.00 93.31 91 PHE A N 1
ATOM 687 C CA . PHE A 1 91 ? -14.499 -5.127 -1.261 1.00 93.31 91 PHE A CA 1
ATOM 688 C C . PHE A 1 91 ? -14.465 -3.887 -0.364 1.00 93.31 91 PHE A C 1
ATOM 690 O O . PHE A 1 91 ? -14.068 -3.994 0.797 1.00 93.31 91 PHE A O 1
ATOM 697 N N . HIS A 1 92 ? -14.934 -2.738 -0.858 1.00 95.50 92 HIS A N 1
ATOM 698 C CA . HIS A 1 92 ? -14.978 -1.498 -0.085 1.00 95.50 92 HIS A CA 1
ATOM 699 C C . HIS A 1 92 ? -15.782 -1.659 1.212 1.00 95.50 92 HIS A C 1
ATOM 701 O O . HIS A 1 92 ? -15.300 -1.294 2.283 1.00 95.50 92 HIS A O 1
ATOM 707 N N . LEU A 1 93 ? -16.985 -2.241 1.138 1.00 96.69 93 LEU A N 1
ATOM 708 C CA . LEU A 1 93 ? -17.837 -2.461 2.309 1.00 96.69 93 LEU A CA 1
ATOM 709 C C . LEU A 1 93 ? -17.183 -3.395 3.326 1.00 96.69 93 LEU A C 1
ATOM 711 O O . LEU A 1 93 ? -17.210 -3.098 4.518 1.00 96.69 93 LEU A O 1
ATOM 715 N N . ARG A 1 94 ? -16.560 -4.488 2.869 1.00 95.31 94 ARG A N 1
ATOM 716 C CA . ARG A 1 94 ? -15.826 -5.411 3.742 1.00 95.31 94 ARG A CA 1
ATOM 717 C C . ARG A 1 94 ? -14.682 -4.702 4.462 1.00 95.31 94 ARG A C 1
ATOM 719 O O . ARG A 1 94 ? -14.626 -4.756 5.681 1.00 95.31 94 ARG A O 1
ATOM 726 N N . VAL A 1 95 ? -13.822 -3.990 3.735 1.00 94.81 95 VAL A N 1
ATOM 727 C CA . VAL A 1 95 ? -12.653 -3.313 4.323 1.00 94.81 95 VAL A CA 1
ATOM 728 C C . VAL A 1 95 ? -13.068 -2.168 5.248 1.00 94.81 95 VAL A C 1
ATOM 730 O O . VAL A 1 95 ? -12.484 -1.992 6.312 1.00 94.81 95 VAL A O 1
ATOM 733 N N . ARG A 1 96 ? -14.121 -1.419 4.903 1.00 94.94 96 ARG A N 1
ATOM 734 C CA . ARG A 1 96 ? -14.721 -0.434 5.813 1.00 94.94 96 ARG A CA 1
ATOM 735 C C . ARG A 1 96 ? -15.261 -1.102 7.080 1.00 94.94 96 ARG A C 1
ATOM 737 O O . ARG A 1 96 ? -15.171 -0.513 8.153 1.00 94.94 96 ARG A O 1
ATOM 744 N N . ASN A 1 97 ? -15.811 -2.312 6.965 1.00 95.62 97 ASN A N 1
ATOM 745 C CA . ASN A 1 97 ? -16.337 -3.067 8.098 1.00 95.62 97 ASN A CA 1
ATOM 746 C C . ASN A 1 97 ? -15.260 -3.652 9.022 1.00 95.62 97 ASN A C 1
ATOM 748 O O . ASN A 1 97 ? -15.567 -3.920 10.180 1.00 95.62 97 ASN A O 1
ATOM 752 N N . GLU A 1 98 ? -14.022 -3.778 8.552 1.00 95.56 98 GLU A N 1
ATOM 753 C CA . GLU A 1 98 ? -12.874 -4.157 9.384 1.00 95.56 98 GLU A CA 1
ATOM 754 C C . GLU A 1 98 ? -12.396 -3.008 10.284 1.00 95.56 98 GLU A C 1
ATOM 756 O O . GLU A 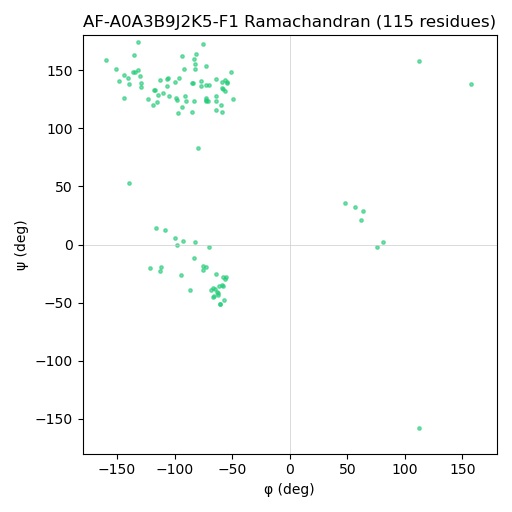1 98 ? -11.685 -3.238 11.257 1.00 95.56 98 GLU A O 1
ATOM 761 N N . LEU A 1 99 ? -12.760 -1.755 9.990 1.00 93.31 99 LEU A N 1
ATOM 762 C CA . LEU A 1 99 ? -12.378 -0.626 10.839 1.00 93.31 99 LEU A CA 1
ATOM 763 C C . LEU A 1 99 ? -13.251 -0.572 12.104 1.00 93.31 99 LEU A C 1
ATOM 765 O O . LEU A 1 99 ? -14.473 -0.751 11.997 1.00 93.31 99 LEU A O 1
ATOM 769 N N . PRO A 1 100 ? -12.686 -0.249 13.284 1.00 90.12 100 PRO A N 1
ATOM 770 C CA . PRO A 1 100 ? -13.477 0.095 14.464 1.00 90.12 100 PRO A CA 1
ATOM 771 C C . PRO A 1 100 ? -14.519 1.179 14.151 1.00 90.12 100 PRO A C 1
ATOM 773 O O . PRO A 1 100 ? -14.278 2.056 13.321 1.00 90.12 100 PRO A O 1
ATOM 776 N N . LEU A 1 101 ? -15.672 1.162 14.832 1.00 89.56 101 LEU A N 1
ATOM 777 C CA . LEU A 1 101 ? -16.722 2.172 14.619 1.00 89.56 101 LEU A CA 1
ATOM 778 C C . LEU A 1 101 ? -16.220 3.603 14.855 1.00 89.56 101 LEU A C 1
ATOM 780 O O . LEU A 1 101 ? -16.610 4.506 14.117 1.00 89.56 101 LEU A O 1
ATOM 784 N N . SER A 1 102 ? -15.323 3.795 15.827 1.00 89.69 102 SER A N 1
ATOM 785 C CA . SER A 1 102 ? -14.684 5.087 16.099 1.00 89.69 102 SER A CA 1
ATOM 786 C C . SER A 1 102 ? -13.934 5.649 14.888 1.00 89.69 102 SER A C 1
ATOM 788 O O . SER A 1 102 ? -13.897 6.858 14.727 1.00 89.69 102 SER A O 1
ATOM 790 N N . MET A 1 103 ? -13.429 4.804 13.984 1.00 91.25 103 MET A N 1
ATOM 791 C CA . MET A 1 103 ? -12.660 5.216 12.790 1.00 91.25 103 MET A CA 1
ATOM 792 C C . MET A 1 103 ? -13.494 5.413 11.545 1.00 91.25 103 MET A C 1
ATOM 794 O O . MET A 1 103 ? -12.973 5.668 10.463 1.00 91.25 103 MET A O 1
ATOM 798 N N . ARG A 1 104 ? -14.807 5.260 11.681 1.00 90.62 104 ARG A N 1
ATOM 799 C CA . ARG A 1 104 ? -15.759 5.568 10.617 1.00 90.62 104 ARG A CA 1
ATOM 800 C C . ARG A 1 104 ? -16.374 6.955 10.802 1.00 90.62 104 ARG A C 1
ATOM 802 O O . ARG A 1 104 ? -17.211 7.335 9.985 1.00 90.62 104 ARG A O 1
ATOM 809 N N . GLN A 1 105 ? -15.988 7.668 11.862 1.00 92.31 105 GLN A N 1
ATOM 810 C CA . GLN A 1 105 ? -16.330 9.070 12.087 1.00 92.31 105 GLN A CA 1
ATOM 811 C C . GLN A 1 105 ? -15.530 9.959 11.123 1.00 92.31 105 GLN A C 1
ATOM 813 O O . GLN A 1 105 ? -14.459 9.577 10.654 1.00 92.31 105 GLN A O 1
ATOM 818 N N . LEU A 1 106 ? -16.063 11.138 10.800 1.00 89.81 106 LEU A N 1
ATOM 819 C CA . LEU A 1 106 ? -15.442 12.057 9.834 1.00 89.81 106 LEU A CA 1
ATOM 820 C C . LEU A 1 106 ? -14.216 12.791 10.396 1.00 89.81 106 LEU A C 1
ATOM 822 O O . LEU A 1 106 ? -13.388 13.266 9.624 1.00 89.81 106 LEU A O 1
ATOM 826 N N . ASP A 1 107 ? -14.124 12.891 11.716 1.00 91.25 107 ASP A N 1
ATOM 827 C CA . ASP A 1 107 ? -13.086 13.568 12.493 1.00 91.25 107 ASP A CA 1
ATOM 828 C C . ASP A 1 107 ? -12.157 12.584 13.223 1.00 91.25 107 ASP A C 1
ATOM 830 O O . ASP A 1 107 ? -11.397 12.988 14.097 1.00 91.25 107 ASP A O 1
ATOM 834 N N . ALA A 1 108 ? -12.219 11.295 12.877 1.00 90.75 108 ALA A N 1
ATOM 835 C CA . ALA A 1 108 ? -11.381 10.278 13.495 1.00 90.75 108 ALA A CA 1
ATOM 836 C C . ALA A 1 108 ? -9.909 10.407 13.088 1.00 90.75 108 ALA A C 1
ATOM 838 O O . ALA A 1 108 ? -9.590 10.524 11.901 1.00 90.75 108 ALA A O 1
ATOM 839 N N . ASP A 1 109 ? -9.024 10.245 14.069 1.00 88.31 109 ASP A N 1
ATOM 840 C CA . ASP A 1 109 ? -7.606 9.994 13.832 1.00 88.31 109 ASP A CA 1
ATOM 841 C C . ASP A 1 109 ? -7.347 8.498 13.535 1.00 88.31 109 ASP A C 1
ATOM 843 O O . ASP A 1 109 ? -8.085 7.625 14.015 1.00 88.31 109 ASP A O 1
ATOM 847 N N . PRO A 1 110 ? -6.305 8.157 12.751 1.00 85.88 110 PRO A N 1
ATOM 848 C CA . PRO A 1 110 ? -5.906 6.765 12.520 1.00 85.88 110 PRO A CA 1
ATOM 849 C C . PRO A 1 110 ? -5.543 6.023 13.822 1.00 85.88 110 PRO A C 1
ATOM 851 O O . PRO A 1 110 ? -4.858 6.582 14.673 1.00 85.88 110 PRO A O 1
ATOM 854 N N . LEU A 1 111 ? -5.931 4.741 13.969 1.00 86.44 111 LEU A N 1
ATOM 855 C CA . LEU A 1 111 ? -5.570 3.934 15.163 1.00 86.44 111 LEU A CA 1
ATOM 856 C C . LEU A 1 111 ? -4.074 3.699 15.282 1.00 86.44 111 LEU A C 1
ATOM 858 O O . LEU A 1 111 ? -3.533 3.561 16.375 1.00 86.44 111 LEU A O 1
ATOM 862 N N . PHE A 1 112 ? -3.470 3.491 14.122 1.00 89.38 112 PHE A N 1
ATOM 863 C CA . PHE A 1 112 ? -2.120 3.022 13.952 1.00 89.38 112 PHE A CA 1
ATOM 864 C C . PHE A 1 112 ? -1.539 3.725 12.737 1.00 89.38 112 PHE A C 1
ATOM 866 O O . PHE A 1 112 ? -2.228 4.002 11.750 1.00 89.38 112 PHE A O 1
ATOM 873 N N . GLU A 1 113 ? -0.246 3.992 12.822 1.00 90.31 113 GLU A N 1
ATOM 874 C CA . GLU A 1 113 ? 0.559 4.360 11.672 1.00 90.31 113 GLU A CA 1
ATOM 875 C C . GLU A 1 113 ? 1.261 3.112 11.153 1.00 90.31 113 GLU A C 1
ATOM 877 O O . GLU A 1 113 ? 1.696 2.260 11.930 1.00 90.31 113 GLU A O 1
ATOM 882 N N . ALA A 1 114 ? 1.388 3.006 9.832 1.00 91.88 114 ALA A N 1
ATOM 883 C CA . ALA A 1 114 ? 2.052 1.864 9.234 1.00 91.88 114 ALA A CA 1
ATOM 884 C C . ALA A 1 114 ? 3.533 1.823 9.649 1.00 91.88 114 ALA A C 1
ATOM 886 O O . ALA A 1 114 ? 4.294 2.763 9.394 1.00 91.88 114 ALA A O 1
ATOM 887 N N . ARG A 1 115 ? 3.967 0.715 10.253 1.00 92.62 115 ARG A N 1
ATOM 888 C CA . ARG A 1 115 ? 5.364 0.509 10.667 1.00 92.62 115 ARG A CA 1
ATOM 889 C C . ARG A 1 115 ? 6.176 -0.178 9.575 1.00 92.62 115 ARG A C 1
ATOM 891 O O . ARG A 1 115 ? 5.648 -0.963 8.795 1.00 92.62 115 ARG A O 1
ATOM 898 N N . THR A 1 116 ? 7.477 0.083 9.525 1.00 90.00 116 THR A N 1
ATOM 899 C CA . THR A 1 116 ? 8.386 -0.505 8.524 1.00 90.00 116 THR A CA 1
ATOM 900 C C . THR A 1 116 ? 9.161 -1.690 9.097 1.00 90.00 116 THR A C 1
ATOM 902 O O . THR A 1 116 ? 9.611 -1.605 10.241 1.00 90.00 116 THR A O 1
ATOM 905 N N . ILE A 1 117 ? 9.342 -2.759 8.308 1.00 86.69 117 ILE A N 1
ATOM 906 C CA . ILE A 1 117 ? 10.188 -3.921 8.645 1.00 86.69 117 ILE A CA 1
ATOM 907 C C . ILE A 1 117 ? 11.129 -4.355 7.521 1.00 86.69 117 ILE A C 1
ATOM 909 O O . ILE A 1 117 ? 10.802 -4.215 6.316 1.00 86.69 117 ILE A O 1
#

pLDDT: mean 88.08, std 11.05, range [43.94, 96.69]

Radius of gyration: 17.29 Å; Cα contacts (8 Å, |Δi|>4): 158; chains: 1; bounding box: 42×34×36 Å

Foldseek 3Di:
DDPPDDDDAQWAFPDDDPPGDTDGDWDDDVPDTDHHFDWWKWFAADPLATDAIEIEGDPDDDDPRTHTPDDDQADPVGGDDPDDPVVVVVVVVSNLSNYDPQCVDPPHDDPYDYYYD

Solvent-accessible surface area (backbone atoms only — not comparable to full-atom values): 7453 Å² total; per-residue (Å²): 134,78,90,79,84,83,88,77,81,25,55,47,50,92,58,92,58,100,80,49,70,62,43,63,36,59,55,85,44,95,96,52,76,44,83,44,35,57,68,47,48,26,35,34,58,55,98,69,30,60,73,45,36,41,33,30,44,79,82,55,85,70,64,94,77,38,47,70,69,73,72,66,54,63,50,99,94,40,82,60,49,88,88,45,73,67,59,54,50,52,49,50,52,51,59,58,62,18,43,57,75,72,61,72,46,97,85,47,71,78,94,60,73,74,43,78,92

Mean predicted aligned error: 5.85 Å

Sequence (117 aa):
ATAGMVYKLVAVARRSGTYEPVVPVAKSSEGKATRGGVVRPYRIVDHGQAVDEVLVEHDRPGPSDARALHVPLFRASGPAYPYNLHDDRSFHLRVRNELPLSMRQLDADPLFEARTI

Nearest PDB structures (foldseek):
  4yub-assembly1_B  TM=8.437E-01  e=5.122E-02  Homo sapiens